Protein AF-A0A2B4SHT6-F1 (afdb_monomer_lite)

Structure (mmCIF, N/CA/C/O backbone):
data_AF-A0A2B4SHT6-F1
#
_entry.id   AF-A0A2B4SHT6-F1
#
loop_
_atom_site.group_PDB
_atom_site.id
_atom_site.type_symbol
_atom_site.label_atom_id
_atom_site.label_alt_id
_atom_site.label_comp_id
_atom_site.label_asym_id
_atom_site.label_entity_id
_atom_site.label_seq_id
_atom_site.pdbx_PDB_ins_code
_atom_site.Cartn_x
_atom_site.Cartn_y
_atom_site.Cartn_z
_atom_site.occupancy
_atom_site.B_iso_or_equiv
_atom_site.auth_seq_id
_atom_site.auth_comp_id
_atom_site.auth_asym_id
_atom_site.auth_atom_id
_atom_site.pdbx_PDB_model_num
ATOM 1 N N . MET A 1 1 ? 28.586 4.562 -13.489 1.00 39.69 1 MET A N 1
ATOM 2 C CA . MET A 1 1 ? 27.598 4.259 -14.547 1.00 39.69 1 MET A CA 1
ATOM 3 C C . MET A 1 1 ? 26.338 5.046 -14.223 1.00 39.69 1 MET A C 1
ATOM 5 O O . MET A 1 1 ? 25.901 4.939 -13.081 1.00 39.69 1 MET A O 1
ATOM 9 N N . PRO A 1 2 ? 25.808 5.884 -15.127 1.00 46.66 2 PRO A N 1
ATOM 10 C CA . PRO A 1 2 ? 24.538 6.560 -14.887 1.00 46.66 2 PRO A CA 1
ATOM 11 C C . PRO A 1 2 ? 23.420 5.512 -14.804 1.00 46.66 2 PRO A C 1
ATOM 13 O O . PRO A 1 2 ? 23.347 4.609 -15.636 1.00 46.66 2 PRO A O 1
ATOM 16 N N . VAL A 1 3 ? 22.594 5.594 -13.763 1.00 52.09 3 VAL A N 1
ATOM 17 C CA . VAL A 1 3 ? 21.404 4.751 -13.614 1.00 52.09 3 VAL A CA 1
ATOM 18 C C . VAL A 1 3 ? 20.358 5.317 -14.569 1.00 52.09 3 VAL A C 1
ATOM 20 O O . VAL A 1 3 ? 19.969 6.470 -14.420 1.00 52.09 3 VAL A O 1
ATOM 23 N N . MET A 1 4 ? 19.948 4.549 -15.579 1.00 51.19 4 MET A N 1
ATOM 24 C CA . MET A 1 4 ? 18.831 4.947 -16.435 1.00 51.19 4 MET A CA 1
ATOM 25 C C . MET A 1 4 ? 17.537 4.743 -15.649 1.00 51.19 4 MET A C 1
ATOM 27 O O . MET A 1 4 ? 17.068 3.616 -15.497 1.00 51.19 4 MET A O 1
ATOM 31 N N . THR A 1 5 ? 17.000 5.820 -15.088 1.00 60.53 5 THR A N 1
ATOM 32 C CA . THR A 1 5 ? 15.652 5.841 -14.522 1.00 60.53 5 THR A CA 1
ATOM 33 C C . THR A 1 5 ? 14.665 6.006 -15.672 1.00 60.53 5 THR A C 1
ATOM 35 O O . THR A 1 5 ? 14.702 7.002 -16.393 1.00 60.53 5 THR A O 1
ATOM 38 N N . GLY A 1 6 ? 13.802 5.012 -15.877 1.00 64.75 6 GLY A N 1
ATOM 39 C CA . GLY A 1 6 ? 12.661 5.146 -16.776 1.00 64.75 6 GLY A CA 1
ATOM 40 C C . GLY A 1 6 ? 11.674 6.189 -16.247 1.00 64.75 6 GLY A C 1
ATOM 41 O O . GLY A 1 6 ? 11.664 6.503 -15.053 1.00 64.75 6 GLY A O 1
ATOM 42 N N . GLY A 1 7 ? 10.838 6.722 -17.139 1.00 75.31 7 GLY A N 1
ATOM 43 C CA . GLY A 1 7 ? 9.764 7.640 -16.759 1.00 75.31 7 GLY A CA 1
ATOM 44 C C . GLY A 1 7 ? 8.776 7.000 -15.779 1.00 75.31 7 GLY A C 1
ATOM 45 O O . GLY A 1 7 ? 8.589 5.781 -15.768 1.00 75.31 7 GLY A O 1
ATOM 46 N N . ILE A 1 8 ? 8.145 7.832 -14.951 1.00 81.44 8 ILE A N 1
ATOM 47 C CA . ILE A 1 8 ? 7.081 7.406 -14.037 1.00 81.44 8 ILE A CA 1
ATOM 48 C C . ILE A 1 8 ? 5.773 7.317 -14.818 1.00 81.44 8 ILE A C 1
ATOM 50 O O . ILE A 1 8 ? 5.446 8.209 -15.599 1.00 81.44 8 ILE A O 1
ATOM 54 N N . SER A 1 9 ? 5.001 6.260 -14.596 1.00 84.25 9 SER A N 1
ATOM 55 C CA . SER A 1 9 ? 3.664 6.106 -15.178 1.00 84.25 9 SER A CA 1
ATOM 56 C C . SER A 1 9 ? 2.658 5.745 -14.097 1.00 84.25 9 SER A C 1
ATOM 58 O O . SER A 1 9 ? 2.968 4.938 -13.222 1.00 84.25 9 SER A O 1
ATOM 60 N N . ARG A 1 10 ? 1.462 6.341 -14.144 1.00 86.31 10 ARG A N 1
ATOM 61 C CA . ARG A 1 10 ? 0.339 5.909 -13.300 1.00 86.31 10 ARG A CA 1
ATOM 62 C C . ARG A 1 10 ? -0.153 4.545 -13.765 1.00 86.31 10 ARG A C 1
ATOM 64 O O . ARG A 1 10 ? -0.110 4.260 -14.960 1.00 86.31 10 ARG A O 1
ATOM 71 N N . ILE A 1 11 ? -0.578 3.726 -12.815 1.00 83.50 11 ILE A N 1
ATOM 72 C CA . ILE A 1 11 ? -1.136 2.400 -13.067 1.00 83.50 11 ILE A CA 1
ATOM 73 C C . ILE A 1 11 ? -2.411 2.230 -12.257 1.00 83.50 11 ILE A C 1
ATOM 75 O O . ILE A 1 11 ? -2.552 2.835 -11.191 1.00 83.50 11 ILE A O 1
ATOM 79 N N . ASP A 1 12 ? -3.305 1.403 -12.778 1.00 78.19 12 ASP A N 1
ATOM 80 C CA . ASP A 1 12 ? -4.469 0.940 -12.044 1.00 78.19 12 ASP A CA 1
ATOM 81 C C . ASP A 1 12 ? -4.064 -0.291 -11.211 1.00 78.19 12 ASP A C 1
ATOM 83 O O . ASP A 1 12 ? -3.656 -1.305 -11.783 1.00 78.19 12 ASP A O 1
ATOM 87 N N . PRO A 1 13 ? -4.064 -0.201 -9.870 1.00 70.88 13 PRO A N 1
ATOM 88 C CA . PRO A 1 13 ? -3.654 -1.300 -9.005 1.00 70.88 13 PRO A CA 1
ATOM 89 C C . PRO A 1 13 ? -4.696 -2.428 -8.920 1.00 70.88 13 PRO A C 1
ATOM 91 O O . PRO A 1 13 ? -4.379 -3.478 -8.354 1.00 70.88 13 PRO A O 1
ATOM 94 N N . GLU A 1 14 ? -5.913 -2.234 -9.447 1.00 68.56 14 GLU A N 1
ATOM 95 C CA . GLU A 1 14 ? -6.972 -3.251 -9.438 1.00 68.56 14 GLU A CA 1
ATOM 96 C C . GLU A 1 14 ? -6.714 -4.386 -10.446 1.00 68.56 14 GLU A C 1
ATOM 98 O O . GLU A 1 14 ? -7.208 -5.500 -10.250 1.00 68.56 14 GLU A O 1
ATOM 103 N N . ASP A 1 15 ? -5.881 -4.159 -11.472 1.00 68.50 15 ASP A N 1
ATOM 104 C CA . ASP A 1 15 ? -5.474 -5.203 -12.421 1.00 68.50 15 ASP A CA 1
ATOM 105 C C . ASP A 1 15 ? -4.396 -6.118 -11.811 1.00 68.50 15 ASP A C 1
ATOM 107 O O . ASP A 1 15 ? -3.184 -5.992 -12.024 1.00 68.50 15 ASP A O 1
ATOM 111 N N . SER A 1 16 ? -4.876 -7.048 -10.984 1.00 62.16 16 SER A N 1
ATOM 112 C CA . SER A 1 16 ? -4.076 -8.011 -10.225 1.00 62.16 16 SER A CA 1
ATOM 113 C C . SER A 1 16 ? -3.127 -8.847 -11.076 1.00 62.16 16 SER A C 1
ATOM 115 O O . SER A 1 16 ? -2.029 -9.194 -10.632 1.00 62.16 16 SER A O 1
ATOM 117 N N . ALA A 1 17 ? -3.534 -9.147 -12.310 1.00 70.06 17 ALA A N 1
ATOM 118 C CA . ALA A 1 17 ? -2.766 -9.960 -13.235 1.00 70.06 17 ALA A CA 1
ATOM 119 C C . ALA A 1 17 ? -1.550 -9.206 -13.787 1.00 70.06 17 ALA A C 1
ATOM 121 O O . ALA A 1 17 ? -0.528 -9.830 -14.083 1.00 70.06 17 ALA A O 1
ATOM 122 N N . GLU A 1 18 ? -1.632 -7.879 -13.906 1.00 81.44 18 GLU A N 1
ATOM 123 C CA . GLU A 1 18 ? -0.547 -7.068 -14.457 1.00 81.44 18 GLU A CA 1
ATOM 124 C C . GLU A 1 18 ? 0.557 -6.790 -13.417 1.00 81.44 18 GLU A C 1
ATOM 126 O O . GLU A 1 18 ? 1.734 -6.663 -13.773 1.00 81.44 18 GLU A O 1
ATOM 131 N N . TYR A 1 19 ? 0.216 -6.757 -12.120 1.00 86.06 19 TYR A N 1
ATOM 132 C CA . TYR A 1 19 ? 1.138 -6.323 -11.060 1.00 86.06 19 TYR A CA 1
ATOM 133 C C . TYR A 1 19 ? 1.169 -7.238 -9.814 1.00 86.06 19 TYR A C 1
ATOM 135 O O . TYR A 1 19 ? 0.958 -6.766 -8.694 1.00 86.06 19 TYR A O 1
ATOM 143 N N . PRO A 1 20 ? 1.532 -8.529 -9.932 1.00 87.88 20 PRO A N 1
ATOM 144 C CA . PRO A 1 20 ? 1.524 -9.463 -8.796 1.00 87.88 20 PRO A CA 1
ATOM 145 C C . PRO A 1 20 ? 2.470 -9.053 -7.652 1.00 87.88 20 PRO A C 1
ATOM 147 O O . PRO A 1 20 ? 2.147 -9.205 -6.474 1.00 87.88 20 PRO A O 1
ATOM 150 N N . ASP A 1 21 ? 3.631 -8.471 -7.970 1.00 89.94 21 ASP A N 1
ATOM 151 C CA . ASP A 1 21 ? 4.575 -7.997 -6.948 1.00 89.94 21 ASP A CA 1
ATOM 152 C C . ASP A 1 21 ? 4.069 -6.765 -6.192 1.00 89.94 21 ASP A C 1
ATOM 154 O O . ASP A 1 21 ? 4.397 -6.585 -5.017 1.00 89.94 21 ASP A O 1
ATOM 158 N N . LEU A 1 22 ? 3.289 -5.909 -6.859 1.00 90.19 22 LEU A N 1
ATOM 159 C CA . LEU A 1 22 ? 2.641 -4.768 -6.220 1.00 90.19 22 LEU A CA 1
ATOM 160 C C . LEU A 1 22 ? 1.661 -5.270 -5.159 1.00 90.19 22 LEU A C 1
ATOM 162 O O . LEU A 1 22 ? 1.745 -4.841 -4.010 1.00 90.19 22 LEU A O 1
ATOM 166 N N . GLN A 1 23 ? 0.800 -6.222 -5.530 1.00 89.19 23 GLN A N 1
ATOM 167 C CA . GLN A 1 23 ? -0.189 -6.810 -4.628 1.00 89.19 23 GLN A CA 1
ATOM 168 C C . GLN A 1 23 ? 0.466 -7.492 -3.436 1.00 89.19 23 GLN A C 1
ATOM 170 O O . GLN A 1 23 ? 0.183 -7.140 -2.293 1.00 89.19 23 GLN A O 1
ATOM 175 N N . LYS A 1 24 ? 1.447 -8.361 -3.695 1.00 90.25 24 LYS A N 1
ATOM 176 C CA . LYS A 1 24 ? 2.225 -9.019 -2.643 1.00 90.25 24 LYS A CA 1
ATOM 177 C C . LYS A 1 24 ? 2.905 -8.008 -1.715 1.00 90.25 24 LYS A C 1
ATOM 179 O O . LYS A 1 24 ? 3.014 -8.230 -0.512 1.00 90.25 24 LYS A O 1
ATOM 184 N N . GLY A 1 25 ? 3.377 -6.882 -2.252 1.00 92.31 25 GLY A N 1
ATOM 185 C CA . GLY A 1 25 ? 3.953 -5.800 -1.457 1.00 92.31 25 GLY A CA 1
ATOM 186 C C . GLY A 1 25 ? 2.939 -5.109 -0.540 1.00 92.31 25 GLY A C 1
ATOM 187 O O . GLY A 1 25 ? 3.255 -4.837 0.620 1.00 92.31 25 GLY A O 1
ATOM 188 N N . VAL A 1 26 ? 1.730 -4.851 -1.041 1.00 91.56 26 VAL A N 1
ATOM 189 C CA . VAL A 1 26 ? 0.622 -4.288 -0.256 1.00 91.56 26 VAL A CA 1
ATOM 190 C C . VAL A 1 26 ? 0.176 -5.271 0.831 1.00 91.56 26 VAL A C 1
ATOM 192 O O . VAL A 1 26 ? 0.054 -4.867 1.983 1.00 91.56 26 VAL A O 1
ATOM 195 N N . GLU A 1 27 ? 0.033 -6.559 0.518 1.00 90.88 27 GLU A N 1
ATOM 196 C CA . GLU A 1 27 ? -0.303 -7.611 1.492 1.00 90.88 27 GLU A CA 1
ATOM 197 C C . GLU A 1 27 ? 0.729 -7.685 2.624 1.00 90.88 27 GLU A C 1
ATOM 199 O O . GLU A 1 27 ? 0.377 -7.569 3.797 1.00 90.88 27 GLU A O 1
ATOM 204 N N . ILE A 1 28 ? 2.025 -7.743 2.288 1.00 92.50 28 ILE A N 1
ATOM 205 C CA . ILE A 1 28 ? 3.117 -7.734 3.277 1.00 92.50 28 ILE A CA 1
ATOM 206 C C . ILE A 1 28 ? 3.047 -6.491 4.177 1.00 92.50 28 ILE A C 1
ATOM 208 O O . ILE A 1 28 ? 3.414 -6.555 5.355 1.00 92.50 28 ILE A O 1
ATOM 212 N N . PHE A 1 29 ? 2.648 -5.339 3.633 1.00 93.69 29 PHE A N 1
ATOM 213 C CA . PHE A 1 29 ? 2.464 -4.131 4.431 1.00 93.69 29 PHE A CA 1
ATOM 214 C C . PHE A 1 29 ? 1.267 -4.255 5.377 1.00 93.69 29 PHE A C 1
ATOM 216 O O . PHE A 1 29 ? 1.412 -3.987 6.570 1.00 93.69 29 PHE A O 1
ATOM 223 N N . MET A 1 30 ? 0.113 -4.677 4.861 1.00 91.50 30 MET A N 1
ATOM 224 C CA . MET A 1 30 ? -1.122 -4.819 5.632 1.00 91.50 30 MET A CA 1
ATOM 225 C C . MET A 1 30 ? -0.968 -5.832 6.764 1.00 91.50 30 MET A C 1
ATOM 227 O O . MET A 1 30 ? -1.371 -5.547 7.889 1.00 91.50 30 MET A O 1
ATOM 231 N N . ASP A 1 31 ? -0.296 -6.957 6.523 1.00 91.44 31 ASP A N 1
ATOM 232 C CA . ASP A 1 31 ? 0.002 -7.948 7.559 1.00 91.44 31 ASP A CA 1
ATOM 233 C C . ASP A 1 31 ? 0.852 -7.346 8.686 1.00 91.44 31 ASP A C 1
ATOM 235 O O . ASP A 1 31 ? 0.576 -7.548 9.870 1.00 91.44 31 ASP A O 1
ATOM 239 N N . LYS A 1 32 ? 1.865 -6.539 8.340 1.00 92.06 32 LYS A N 1
ATOM 240 C CA . LYS A 1 32 ? 2.700 -5.834 9.329 1.00 92.06 32 LYS A CA 1
ATOM 241 C C . LYS A 1 32 ? 1.933 -4.761 10.089 1.00 92.06 32 LYS A C 1
ATOM 243 O O . LYS A 1 32 ? 2.232 -4.533 11.262 1.00 92.06 32 LYS A O 1
ATOM 248 N N . LEU A 1 33 ? 1.006 -4.073 9.428 1.00 90.38 33 LEU A N 1
ATOM 249 C CA . LEU A 1 33 ? 0.151 -3.070 10.051 1.00 90.38 33 LEU A CA 1
ATOM 250 C C . LEU A 1 33 ? -0.808 -3.737 11.048 1.00 90.38 33 LEU A C 1
ATOM 252 O O . LEU A 1 33 ? -0.877 -3.326 12.204 1.00 90.38 33 LEU A O 1
ATOM 256 N N . ASN A 1 34 ? -1.462 -4.822 10.633 1.00 89.81 34 ASN A N 1
ATOM 257 C CA . ASN A 1 34 ? -2.417 -5.573 11.445 1.00 89.81 34 ASN A CA 1
ATOM 258 C C . ASN A 1 34 ? -1.764 -6.340 12.596 1.00 89.81 34 ASN A C 1
ATOM 260 O O . ASN A 1 34 ? -2.358 -6.450 13.664 1.00 89.81 34 ASN A O 1
ATOM 264 N N . ALA A 1 35 ? -0.511 -6.777 12.449 1.00 90.00 35 ALA A N 1
ATOM 265 C CA . ALA A 1 35 ? 0.265 -7.343 13.553 1.00 90.00 35 ALA A CA 1
ATOM 266 C C . ALA A 1 35 ? 0.513 -6.347 14.705 1.00 90.00 35 ALA A C 1
ATOM 268 O O . ALA A 1 35 ? 0.851 -6.765 15.810 1.00 90.00 35 ALA A O 1
ATOM 269 N N . LYS A 1 36 ? 0.365 -5.038 14.455 1.00 88.62 36 LYS A N 1
ATOM 270 C CA . LYS A 1 36 ? 0.502 -3.963 15.452 1.00 88.62 36 LYS A CA 1
ATOM 271 C C . LYS A 1 36 ? -0.843 -3.375 15.893 1.00 88.62 36 LYS A C 1
ATOM 273 O O . LYS A 1 36 ? -0.845 -2.432 16.682 1.00 88.62 36 LYS A O 1
ATOM 278 N N . ALA A 1 37 ? -1.961 -3.862 15.355 1.00 84.19 37 ALA A N 1
ATOM 279 C CA . ALA A 1 37 ? -3.285 -3.360 15.697 1.00 84.19 37 ALA A CA 1
ATOM 280 C C . ALA A 1 37 ? -3.683 -3.754 17.131 1.00 84.19 37 ALA A C 1
ATOM 282 O O . ALA A 1 37 ? -3.140 -4.696 17.715 1.00 84.19 37 ALA A O 1
ATOM 283 N N . ASN A 1 38 ? -4.632 -3.012 17.704 1.00 80.69 38 ASN A N 1
ATOM 284 C CA . ASN A 1 38 ? -5.149 -3.292 19.039 1.00 80.69 38 ASN A CA 1
ATOM 285 C C . ASN A 1 38 ? -5.936 -4.611 19.055 1.00 80.69 38 ASN A C 1
ATOM 287 O O . ASN A 1 38 ? -6.471 -5.058 18.039 1.00 80.69 38 ASN A O 1
ATOM 291 N N . ALA A 1 39 ? -6.048 -5.227 20.233 1.00 77.06 39 ALA A N 1
ATOM 292 C CA . ALA A 1 39 ? -6.884 -6.408 20.402 1.00 77.06 39 ALA A CA 1
ATOM 293 C C . ALA A 1 39 ? -8.344 -6.070 20.043 1.00 77.06 39 ALA A C 1
ATOM 295 O O . ALA A 1 39 ? -8.970 -5.258 20.716 1.00 77.06 39 ALA A O 1
ATOM 296 N N . GLY A 1 40 ? -8.859 -6.688 18.977 1.00 79.62 40 GLY A N 1
ATOM 297 C CA . GLY A 1 40 ? -10.243 -6.527 18.519 1.00 79.62 40 GLY A CA 1
ATOM 298 C C . GLY A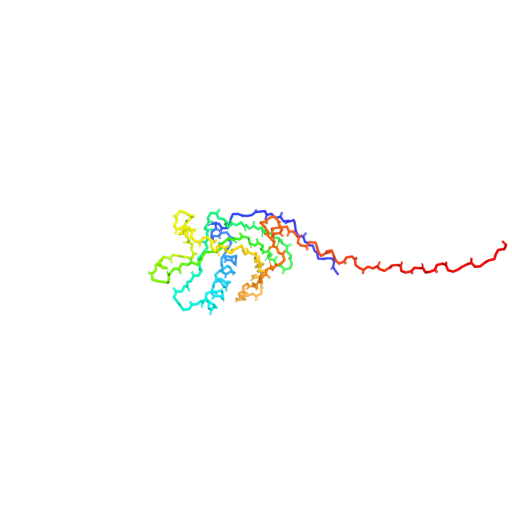 1 40 ? -10.415 -5.728 17.227 1.00 79.62 40 GLY A C 1
ATOM 299 O O . GLY A 1 40 ? -11.464 -5.855 16.607 1.00 79.62 40 GLY A O 1
ATOM 300 N N . THR A 1 41 ? -9.393 -5.003 16.757 1.00 84.56 41 THR A N 1
ATOM 301 C CA . THR A 1 41 ? -9.465 -4.244 15.497 1.00 84.56 41 THR A CA 1
ATOM 302 C C . THR A 1 41 ? -8.461 -4.739 14.462 1.00 84.56 41 THR A C 1
ATOM 304 O O . THR A 1 41 ? -7.386 -5.244 14.790 1.00 84.56 41 THR A O 1
ATOM 307 N N . VAL A 1 42 ? -8.816 -4.604 13.187 1.00 87.88 42 VAL A N 1
ATOM 308 C CA . VAL A 1 42 ? -7.919 -4.818 12.045 1.00 87.88 42 VAL A CA 1
ATOM 309 C C . VAL A 1 42 ? -8.081 -3.673 11.058 1.00 87.88 42 VAL A C 1
ATOM 311 O O . VAL A 1 42 ? -9.153 -3.099 10.935 1.00 87.88 42 VAL A O 1
ATOM 314 N N . TYR A 1 43 ? -7.023 -3.331 10.342 1.00 88.75 4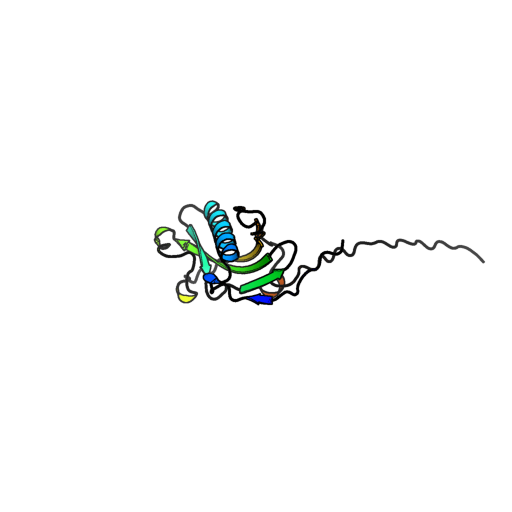3 TYR A N 1
ATOM 315 C CA . TYR A 1 43 ? -7.066 -2.361 9.260 1.00 88.75 43 TYR A CA 1
ATOM 316 C C . TYR A 1 43 ? -7.416 -3.048 7.940 1.00 88.75 43 TYR A C 1
ATOM 318 O O . TYR A 1 43 ? -6.829 -4.080 7.591 1.00 88.75 43 TYR A O 1
ATOM 326 N N . LYS A 1 44 ? -8.331 -2.435 7.185 1.00 88.44 44 LYS A N 1
ATOM 327 C CA . LYS A 1 44 ? -8.661 -2.794 5.799 1.00 88.44 44 LYS A CA 1
ATOM 328 C C . LYS A 1 44 ? -8.422 -1.614 4.857 1.00 88.44 44 LYS A C 1
ATOM 330 O O . LYS A 1 44 ? -8.475 -0.460 5.272 1.00 88.44 44 LYS A O 1
ATOM 335 N N . LEU A 1 45 ? -8.123 -1.915 3.595 1.00 88.94 45 LEU A N 1
ATOM 336 C CA . LEU A 1 45 ? -7.930 -0.933 2.526 1.00 88.94 45 LEU A CA 1
ATOM 337 C C . LEU A 1 45 ? -9.276 -0.366 2.071 1.00 88.94 45 LEU A C 1
ATOM 339 O O . LEU A 1 45 ? -10.244 -1.111 1.938 1.00 88.94 45 LEU A O 1
ATOM 343 N N . VAL A 1 46 ? -9.317 0.919 1.730 1.00 87.75 46 VAL A N 1
ATOM 344 C CA . VAL A 1 46 ? -10.449 1.512 1.003 1.00 87.75 46 VAL A CA 1
ATOM 345 C C . VAL A 1 46 ? -10.177 1.381 -0.493 1.00 87.75 46 VAL A C 1
ATOM 347 O O . VAL A 1 46 ? -9.350 2.113 -1.038 1.00 87.75 46 VAL A O 1
ATOM 350 N N . CYS A 1 47 ? -10.843 0.427 -1.147 1.00 81.94 47 CYS A N 1
ATOM 351 C CA . CYS A 1 47 ? -10.472 -0.028 -2.494 1.00 81.94 47 CYS A CA 1
ATOM 352 C C . CYS A 1 47 ? -10.526 1.095 -3.551 1.00 81.94 47 CYS A C 1
ATOM 354 O O . CYS A 1 47 ? -9.599 1.263 -4.335 1.00 81.94 47 CYS A O 1
ATOM 356 N N . GLU A 1 48 ? -11.539 1.958 -3.479 1.00 82.25 48 GLU A N 1
ATOM 357 C CA . GLU A 1 48 ? -11.745 3.092 -4.400 1.00 82.25 48 GLU A CA 1
ATOM 358 C C . GLU A 1 48 ? -10.668 4.189 -4.294 1.00 82.25 48 GLU A C 1
ATOM 360 O O . GLU A 1 48 ? -10.652 5.140 -5.074 1.00 82.25 48 GLU A O 1
ATOM 365 N N . ARG A 1 49 ? -9.789 4.107 -3.288 1.00 83.00 49 ARG A N 1
ATOM 366 C CA . ARG A 1 49 ? -8.777 5.129 -2.983 1.00 83.00 49 ARG A CA 1
ATOM 367 C C . ARG A 1 49 ? -7.351 4.634 -3.174 1.00 83.00 49 ARG A C 1
ATOM 369 O O . ARG A 1 49 ? -6.417 5.330 -2.774 1.00 83.00 49 ARG A O 1
ATOM 376 N N . ILE A 1 50 ? -7.167 3.456 -3.764 1.00 88.50 50 ILE A N 1
ATOM 377 C CA . ILE A 1 50 ? -5.839 2.938 -4.075 1.00 88.50 50 ILE A CA 1
ATOM 378 C C . ILE A 1 50 ? -5.384 3.557 -5.395 1.00 88.50 50 ILE A C 1
ATOM 380 O O . ILE A 1 50 ? -6.043 3.448 -6.421 1.00 88.50 50 ILE A O 1
ATOM 384 N N . GLN A 1 51 ? -4.233 4.215 -5.374 1.00 90.75 51 GLN A N 1
ATOM 385 C CA . GLN A 1 51 ? -3.580 4.723 -6.572 1.00 90.75 51 GLN A CA 1
ATOM 386 C C . GLN A 1 51 ? -2.124 4.302 -6.568 1.00 90.75 51 GLN A C 1
ATOM 388 O O . GLN A 1 51 ? -1.481 4.246 -5.517 1.00 90.75 51 GLN A O 1
ATOM 393 N N . ALA A 1 52 ? -1.581 4.036 -7.751 1.00 92.12 52 ALA A N 1
ATOM 394 C CA . ALA A 1 52 ? -0.199 3.625 -7.870 1.00 92.12 52 ALA A CA 1
ATOM 395 C C . ALA A 1 52 ? 0.510 4.272 -9.060 1.00 92.12 52 ALA A C 1
ATOM 397 O O . ALA A 1 52 ? -0.084 4.672 -10.063 1.00 92.12 52 ALA A O 1
ATOM 398 N N . SER A 1 53 ? 1.827 4.373 -8.936 1.00 91.75 53 SER A N 1
ATOM 399 C CA . SER A 1 53 ? 2.722 4.694 -10.036 1.00 91.75 53 SER A CA 1
ATOM 400 C C . SER A 1 53 ? 3.856 3.683 -10.092 1.00 91.75 53 SER A C 1
ATOM 402 O O . SER A 1 53 ? 4.259 3.118 -9.073 1.00 91.75 53 SER A O 1
ATOM 404 N N . LYS A 1 54 ? 4.365 3.436 -11.298 1.00 91.19 54 LYS A N 1
ATOM 405 C CA . LYS A 1 54 ? 5.517 2.572 -11.547 1.00 91.19 54 LYS A CA 1
ATOM 406 C C . LYS A 1 54 ? 6.666 3.364 -12.141 1.00 91.19 54 LYS A C 1
ATOM 408 O O . LYS A 1 54 ? 6.460 4.283 -12.932 1.00 91.19 54 LYS A O 1
ATOM 413 N N . GLN A 1 55 ? 7.874 2.947 -11.793 1.00 89.94 55 GLN A N 1
ATOM 414 C CA . GLN A 1 55 ? 9.109 3.452 -12.359 1.00 89.94 55 GLN A CA 1
ATOM 415 C C . GLN A 1 55 ? 10.088 2.302 -12.591 1.00 89.94 55 GLN A C 1
ATOM 417 O O . GLN A 1 55 ? 10.358 1.505 -11.690 1.00 89.94 55 GLN A O 1
ATOM 422 N N . VAL A 1 56 ? 10.651 2.229 -13.795 1.00 88.81 56 VAL A N 1
ATOM 423 C CA . VAL A 1 56 ? 11.702 1.257 -14.114 1.00 88.81 56 VAL A CA 1
ATOM 424 C C . VAL A 1 56 ? 13.048 1.803 -13.634 1.00 88.81 56 VAL A C 1
ATOM 426 O O . VAL A 1 56 ? 13.449 2.907 -13.995 1.00 88.81 56 VAL A O 1
ATOM 429 N N . VAL A 1 57 ? 13.737 1.032 -12.797 1.00 87.12 57 VAL A N 1
ATOM 430 C CA . VAL A 1 57 ? 15.037 1.350 -12.179 1.00 87.12 57 VAL A CA 1
ATOM 431 C C . VAL A 1 57 ? 15.950 0.116 -12.273 1.00 87.12 57 VAL A C 1
ATOM 433 O O . VAL A 1 57 ? 15.825 -0.690 -13.189 1.00 87.12 57 VAL A O 1
ATOM 436 N N . GLN A 1 58 ? 16.822 -0.130 -11.286 1.00 86.88 58 GLN A N 1
ATOM 437 C CA . GLN A 1 58 ? 17.382 -1.469 -11.024 1.00 86.88 58 GLN A CA 1
ATOM 438 C C . GLN A 1 58 ? 16.326 -2.405 -10.396 1.00 86.88 58 GLN A C 1
ATOM 440 O O . GLN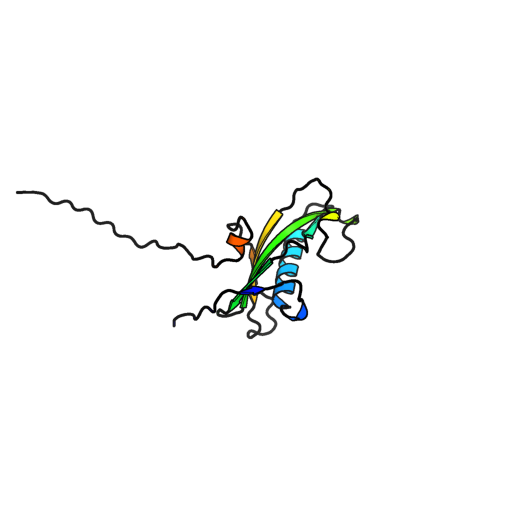 A 1 58 ? 16.551 -3.035 -9.364 1.00 86.88 58 GLN A O 1
ATOM 445 N N . GLY A 1 59 ? 15.128 -2.400 -10.963 1.00 89.25 59 GLY A N 1
ATOM 446 C CA . GLY A 1 59 ? 13.916 -3.056 -10.490 1.00 89.25 59 GLY A CA 1
ATOM 447 C C . GLY A 1 59 ? 12.707 -2.457 -11.184 1.00 89.25 59 GLY A C 1
ATOM 448 O O . GLY A 1 59 ? 12.839 -1.591 -12.051 1.00 89.25 59 GLY A O 1
ATOM 449 N N . VAL A 1 60 ? 11.533 -2.833 -10.705 1.00 90.50 60 VAL A N 1
ATOM 450 C CA . VAL A 1 60 ? 10.348 -1.989 -10.830 1.00 90.50 60 VAL A CA 1
ATOM 451 C C . VAL A 1 60 ? 10.072 -1.415 -9.450 1.00 90.50 60 VAL A C 1
ATOM 453 O O . VAL A 1 60 ? 9.921 -2.154 -8.477 1.00 90.50 60 VAL A O 1
ATOM 456 N N . LEU A 1 61 ? 10.099 -0.090 -9.345 1.00 92.31 61 LEU A N 1
ATOM 457 C CA . LEU A 1 61 ? 9.708 0.624 -8.141 1.00 92.31 61 LEU A CA 1
ATOM 458 C C . LEU A 1 61 ? 8.257 1.058 -8.301 1.00 92.31 61 LEU A C 1
ATOM 460 O O . LEU A 1 61 ? 7.950 1.889 -9.154 1.00 92.31 61 LEU A O 1
ATOM 464 N N . TYR A 1 62 ? 7.388 0.516 -7.462 1.00 93.25 62 TYR A N 1
ATOM 465 C CA . TYR A 1 62 ? 6.020 0.976 -7.334 1.00 93.25 62 TYR A CA 1
ATOM 466 C C . TYR A 1 62 ? 5.903 1.941 -6.160 1.00 93.25 62 TYR A C 1
ATOM 468 O O . TYR A 1 62 ? 6.494 1.717 -5.099 1.00 93.25 62 TYR A O 1
ATOM 476 N N . ARG A 1 63 ? 5.125 3.002 -6.344 1.00 94.19 63 ARG A N 1
ATOM 477 C CA . ARG A 1 63 ? 4.671 3.906 -5.285 1.00 94.19 63 ARG A CA 1
ATOM 478 C C . ARG A 1 63 ? 3.173 3.729 -5.172 1.00 94.19 63 ARG A C 1
ATOM 480 O O . ARG A 1 63 ? 2.494 3.781 -6.191 1.00 94.19 63 ARG A O 1
ATOM 487 N N . VAL A 1 64 ? 2.681 3.488 -3.967 1.00 93.81 64 VAL A N 1
ATOM 488 C CA . VAL A 1 64 ? 1.277 3.147 -3.731 1.00 93.81 64 VAL A CA 1
ATOM 489 C C . VAL A 1 64 ? 0.744 4.078 -2.665 1.00 93.81 64 VAL A C 1
ATOM 491 O O . VAL A 1 64 ? 1.295 4.132 -1.567 1.00 93.81 64 VAL A O 1
ATOM 494 N N . ALA A 1 65 ? -0.303 4.811 -3.012 1.00 93.69 65 ALA A N 1
ATOM 495 C CA . ALA A 1 65 ? -1.045 5.684 -2.128 1.00 93.69 65 ALA A CA 1
ATOM 496 C C . ALA A 1 65 ? -2.404 5.038 -1.860 1.00 93.69 65 ALA A C 1
ATOM 498 O O . ALA A 1 65 ? -3.109 4.696 -2.806 1.00 93.69 65 ALA A O 1
ATOM 499 N N . PHE A 1 66 ? -2.771 4.859 -0.598 1.00 91.88 66 PHE A N 1
ATOM 500 C CA . PHE A 1 66 ? -4.078 4.321 -0.230 1.00 91.88 66 PHE A CA 1
ATOM 501 C C . PHE A 1 66 ? -4.526 4.822 1.140 1.00 91.88 66 PHE A C 1
ATOM 503 O O . PHE A 1 66 ? -3.745 5.371 1.918 1.00 91.88 66 PHE A O 1
ATOM 510 N N . SER A 1 67 ? -5.807 4.626 1.434 1.00 90.38 67 SER A N 1
ATOM 511 C CA . SER A 1 67 ? -6.377 4.843 2.762 1.00 90.38 67 SER A CA 1
ATOM 512 C C . SER A 1 67 ? -6.670 3.501 3.419 1.00 90.38 67 SER A C 1
ATOM 514 O O . SER A 1 67 ? -7.121 2.568 2.750 1.00 90.38 67 SER A O 1
ATOM 516 N N . VAL A 1 68 ? -6.421 3.416 4.723 1.00 89.94 68 VAL A N 1
ATOM 517 C CA . VAL A 1 68 ? -6.829 2.282 5.555 1.00 89.94 68 VAL A CA 1
ATOM 518 C C . VAL A 1 68 ? -7.788 2.738 6.638 1.00 89.94 68 VAL A C 1
ATOM 520 O O . VAL A 1 68 ? -7.616 3.824 7.187 1.00 89.94 68 VAL A O 1
ATOM 523 N N . GLU A 1 69 ? -8.743 1.883 6.975 1.00 88.81 69 GLU A N 1
ATOM 524 C CA . GLU A 1 69 ? -9.726 2.118 8.033 1.00 88.81 69 GLU A CA 1
ATOM 525 C C . GLU A 1 69 ? -9.671 0.980 9.057 1.00 88.81 69 GLU A C 1
ATOM 527 O O . GLU A 1 69 ? -9.517 -0.184 8.661 1.00 88.81 69 GLU A O 1
ATOM 532 N N . PRO A 1 70 ? -9.769 1.284 10.363 1.00 87.31 70 PRO A N 1
ATOM 533 C CA . PRO A 1 70 ? -9.950 0.261 11.377 1.00 87.31 70 PRO A CA 1
ATOM 534 C C . PRO A 1 70 ? -11.371 -0.309 11.291 1.00 87.31 70 PRO A C 1
ATOM 536 O O . PRO A 1 70 ? -12.348 0.431 11.235 1.00 87.31 70 PRO A O 1
ATOM 539 N N . VAL A 1 71 ? -11.482 -1.631 11.325 1.00 83.62 71 VAL A N 1
ATOM 540 C CA . VAL A 1 71 ? 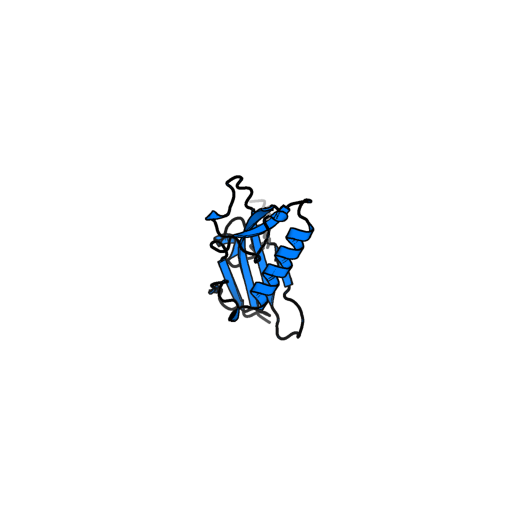-12.747 -2.360 11.421 1.00 83.62 71 VAL A CA 1
ATOM 541 C C . VAL A 1 71 ? -12.680 -3.354 12.572 1.00 83.62 71 VAL A C 1
ATOM 543 O O . VAL A 1 71 ? -11.602 -3.855 12.919 1.00 83.62 71 VAL A O 1
ATOM 546 N N . ASP A 1 72 ? -13.834 -3.664 13.154 1.00 83.75 72 ASP A N 1
ATOM 547 C CA . ASP A 1 72 ? -13.932 -4.723 14.151 1.00 83.75 72 ASP A CA 1
ATOM 548 C C . ASP A 1 72 ? -13.555 -6.065 13.529 1.00 83.75 72 ASP A C 1
ATOM 550 O O . ASP A 1 72 ? -14.018 -6.437 12.449 1.00 83.75 72 ASP A O 1
ATOM 554 N N . LYS A 1 73 ? -12.710 -6.825 14.226 1.00 79.19 73 LYS A N 1
ATOM 555 C CA . LYS A 1 73 ? -12.195 -8.107 13.734 1.00 79.19 73 LYS A CA 1
ATOM 556 C C . LYS A 1 73 ? -13.305 -9.137 13.507 1.00 79.19 73 LYS A C 1
ATOM 558 O O . LYS A 1 73 ? -13.168 -9.985 12.633 1.00 79.19 73 LYS A O 1
ATOM 563 N N . GLU A 1 74 ? -14.397 -9.049 14.262 1.00 72.88 74 GLU A N 1
ATOM 564 C CA . GLU A 1 74 ? -15.590 -9.894 14.092 1.00 72.88 74 GLU A CA 1
ATOM 565 C C . GLU A 1 74 ? -16.370 -9.553 12.815 1.00 72.88 74 GLU A C 1
ATOM 567 O O . GLU A 1 74 ? -17.016 -10.421 12.241 1.00 72.88 74 GLU A O 1
ATOM 572 N N . MET A 1 75 ? -16.248 -8.313 12.334 1.00 67.31 75 MET A N 1
ATOM 573 C CA . MET A 1 75 ? -16.849 -7.825 11.089 1.00 67.31 75 MET A CA 1
ATOM 574 C C . MET A 1 75 ? -15.861 -7.886 9.915 1.00 67.31 75 MET A C 1
ATOM 576 O O . MET A 1 75 ? -16.184 -7.519 8.787 1.00 67.31 75 MET A O 1
ATOM 580 N N . ALA A 1 76 ? -14.637 -8.366 10.157 1.00 65.94 76 ALA A N 1
ATOM 581 C CA . ALA A 1 76 ? -13.568 -8.408 9.173 1.00 65.94 76 ALA A CA 1
ATOM 582 C C . ALA A 1 76 ? -13.651 -9.611 8.219 1.00 65.94 76 ALA A C 1
ATOM 584 O O . ALA A 1 76 ? -12.638 -9.969 7.618 1.00 65.94 76 ALA A O 1
ATOM 585 N N . GLU A 1 77 ? -14.827 -10.206 8.012 1.00 61.72 77 GLU A N 1
ATOM 586 C CA . GLU A 1 77 ? -15.007 -11.233 6.984 1.00 61.72 77 GLU A CA 1
ATOM 587 C C . GLU A 1 77 ? -14.738 -10.658 5.575 1.00 61.72 77 GLU A C 1
ATOM 589 O O . GLU A 1 77 ? -14.977 -9.478 5.300 1.00 61.72 77 GLU A O 1
ATOM 594 N N . GLY A 1 78 ? -14.165 -11.470 4.681 1.00 64.50 78 GLY A N 1
ATOM 595 C CA . GLY A 1 78 ? -13.848 -11.079 3.299 1.00 64.50 78 GLY A CA 1
ATOM 596 C C . GLY A 1 78 ? -12.407 -10.602 3.060 1.00 64.50 78 GLY A C 1
ATOM 597 O O . GLY A 1 78 ? -11.532 -10.742 3.910 1.00 64.50 78 GLY A O 1
ATOM 598 N N . GLY A 1 79 ? -12.150 -10.085 1.854 1.00 68.00 79 GLY A N 1
ATOM 599 C CA . GLY A 1 79 ? -10.814 -9.681 1.399 1.00 68.00 79 GLY A CA 1
ATOM 600 C C . GLY A 1 79 ? -10.217 -8.473 2.138 1.00 68.00 79 GLY A C 1
ATOM 601 O O . GLY A 1 79 ? -10.823 -7.888 3.037 1.00 68.00 79 GLY A O 1
ATOM 602 N N . TYR A 1 80 ? -9.015 -8.071 1.713 1.00 70.56 80 TYR A N 1
ATOM 603 C CA . TYR A 1 80 ? -8.255 -6.950 2.290 1.00 70.56 80 TYR A CA 1
ATOM 604 C C . TYR A 1 80 ? -8.872 -5.562 2.044 1.00 70.56 80 TYR A C 1
ATOM 606 O O . TYR A 1 80 ? -8.392 -4.579 2.609 1.00 70.56 80 TYR A O 1
ATOM 614 N N . CYS A 1 81 ? -9.919 -5.477 1.223 1.00 76.56 81 CYS A N 1
ATOM 615 C CA . CYS A 1 81 ? -10.591 -4.242 0.840 1.00 76.56 81 CYS A CA 1
ATOM 616 C C . CYS A 1 81 ? -12.012 -4.139 1.395 1.00 76.56 81 CYS A C 1
ATOM 618 O O . CYS A 1 81 ? -12.735 -5.133 1.454 1.00 76.56 81 CYS A O 1
ATOM 620 N N . ILE A 1 82 ? -12.423 -2.906 1.678 1.00 81.69 82 ILE A N 1
ATOM 621 C CA . ILE A 1 82 ? -13.803 -2.487 1.938 1.00 81.69 82 ILE A CA 1
ATOM 622 C C . ILE A 1 82 ? -14.196 -1.354 0.985 1.00 81.69 82 ILE A C 1
ATOM 624 O O . ILE A 1 82 ? -13.326 -0.652 0.448 1.00 81.69 82 ILE A O 1
ATOM 628 N N . LYS A 1 83 ? -15.502 -1.180 0.761 1.00 79.44 83 LYS A N 1
ATOM 629 C CA . LYS A 1 83 ? -16.025 -0.022 0.028 1.00 79.44 83 LYS A CA 1
ATOM 630 C C . LYS A 1 83 ? -16.139 1.174 0.961 1.00 79.44 83 LYS A C 1
ATOM 632 O O . LYS A 1 83 ? -16.260 1.009 2.173 1.00 79.44 83 LYS A O 1
ATOM 637 N N . SER A 1 84 ? -16.136 2.380 0.393 1.00 72.56 84 SER A N 1
ATOM 638 C CA . SER A 1 84 ? -16.291 3.605 1.184 1.00 72.56 84 SER A CA 1
ATOM 639 C C . SER A 1 84 ? -17.616 3.637 1.961 1.00 72.56 84 SER A C 1
ATOM 641 O O . SER A 1 84 ? -17.660 4.183 3.059 1.00 72.56 84 SER A O 1
ATOM 643 N N . ASP A 1 85 ? -18.667 3.018 1.418 1.00 69.75 85 ASP A N 1
ATOM 644 C CA . ASP A 1 85 ? -20.002 2.953 2.028 1.00 69.75 85 ASP A CA 1
ATOM 645 C C . ASP A 1 85 ? -20.061 2.054 3.275 1.00 69.75 85 ASP A C 1
ATOM 647 O O . ASP A 1 85 ? -20.949 2.216 4.110 1.00 69.75 85 ASP A O 1
ATOM 651 N N . ASP A 1 86 ? -19.100 1.134 3.419 1.00 68.62 86 ASP A N 1
ATOM 652 C CA . ASP A 1 86 ? -19.003 0.211 4.556 1.00 68.62 86 ASP A CA 1
ATOM 653 C C . ASP A 1 86 ? -18.232 0.830 5.742 1.00 68.62 86 ASP A C 1
ATOM 655 O O . ASP A 1 86 ? -18.084 0.203 6.793 1.00 68.62 86 ASP A O 1
ATOM 659 N N . ILE A 1 87 ? -17.718 2.058 5.588 1.00 67.88 87 ILE A N 1
ATOM 660 C CA . ILE A 1 87 ? -16.963 2.766 6.625 1.00 67.88 87 ILE A CA 1
ATOM 661 C C . ILE A 1 87 ? -17.950 3.389 7.618 1.00 67.88 87 ILE A C 1
ATOM 663 O O . ILE A 1 87 ? -18.656 4.351 7.310 1.00 67.88 87 ILE A O 1
ATOM 667 N N . THR A 1 88 ? -17.976 2.883 8.851 1.00 58.03 88 THR A N 1
ATOM 668 C CA . THR A 1 88 ? -18.684 3.541 9.955 1.00 58.03 88 THR A CA 1
ATOM 669 C C . THR A 1 88 ? -18.050 4.904 10.238 1.00 58.03 88 THR A C 1
ATOM 671 O O . THR A 1 88 ? -16.839 5.003 10.406 1.00 58.03 88 THR A O 1
ATOM 674 N N . ALA A 1 89 ? -18.875 5.953 10.298 1.00 48.12 89 ALA A N 1
ATOM 675 C CA . ALA A 1 89 ? -18.511 7.378 10.270 1.00 48.12 89 ALA A CA 1
ATOM 676 C C . ALA A 1 89 ? -17.551 7.902 11.369 1.00 48.12 89 ALA A C 1
ATOM 678 O O . ALA A 1 89 ? -17.264 9.101 11.405 1.00 48.12 89 ALA A O 1
ATOM 679 N N . GLU A 1 90 ? -17.013 7.048 12.240 1.00 52.97 90 GLU A N 1
ATOM 680 C CA . GLU A 1 90 ? -15.901 7.383 13.135 1.00 52.97 90 GLU A CA 1
ATOM 681 C C . GLU A 1 90 ? -14.575 7.346 12.352 1.00 52.97 90 GLU A C 1
ATOM 683 O O . GLU A 1 90 ? -13.731 6.469 12.525 1.00 52.97 90 GLU A O 1
ATOM 688 N N . GLY A 1 91 ? -14.433 8.309 11.434 1.00 53.47 91 GLY A N 1
ATOM 689 C CA . GLY A 1 91 ? -13.349 8.442 10.459 1.00 53.47 91 GLY A CA 1
ATOM 690 C C . GLY A 1 91 ? -11.962 8.652 11.067 1.00 53.47 91 GLY A C 1
ATOM 691 O O . GLY A 1 91 ? -11.420 9.756 11.039 1.00 53.47 91 GLY A O 1
ATOM 692 N N . ASN A 1 92 ? -11.363 7.566 11.547 1.00 65.50 92 ASN A N 1
ATOM 693 C CA . ASN A 1 92 ? -9.953 7.476 11.924 1.00 65.50 92 ASN A CA 1
ATOM 694 C C . ASN A 1 92 ? -9.083 6.921 10.784 1.00 65.50 92 ASN A C 1
ATOM 696 O O . ASN A 1 92 ? -8.001 6.376 11.025 1.00 65.50 92 ASN A O 1
ATOM 700 N N . GLY A 1 93 ? -9.552 7.061 9.543 1.00 74.88 93 GLY A N 1
ATOM 701 C CA . GLY A 1 93 ? -8.842 6.646 8.348 1.00 74.88 93 GLY A CA 1
ATOM 702 C C . GLY A 1 93 ? -7.431 7.208 8.281 1.00 74.88 93 GLY A C 1
ATOM 703 O O . GLY A 1 93 ? -7.206 8.414 8.415 1.00 74.88 93 GLY A O 1
ATOM 704 N N . LYS A 1 94 ? -6.458 6.330 8.038 1.00 86.88 94 LYS A N 1
ATOM 705 C CA . LYS A 1 94 ? -5.051 6.706 7.879 1.00 86.88 94 LYS A CA 1
ATOM 706 C C . LYS A 1 94 ? -4.694 6.711 6.395 1.00 86.88 94 LYS A C 1
ATOM 708 O O . LYS A 1 94 ? -4.835 5.699 5.709 1.00 86.88 94 LYS A O 1
ATOM 713 N N . PHE A 1 95 ? -4.177 7.839 5.906 1.00 91.19 95 PHE A N 1
ATOM 714 C CA . PHE A 1 95 ? -3.475 7.876 4.622 1.00 91.19 95 PHE A CA 1
ATOM 715 C C . PHE A 1 95 ? -2.127 7.166 4.752 1.00 91.19 95 PHE A C 1
ATOM 717 O O . PHE A 1 95 ? -1.363 7.420 5.686 1.00 91.19 95 PHE A O 1
ATOM 724 N N . VAL A 1 96 ? -1.835 6.282 3.805 1.00 93.25 96 VAL A N 1
ATOM 725 C CA . VAL A 1 96 ? -0.601 5.510 3.757 1.00 93.25 96 VAL A CA 1
ATOM 726 C C . VAL A 1 96 ? 0.021 5.652 2.376 1.00 93.25 96 VAL A C 1
ATOM 728 O O . VAL A 1 96 ? -0.630 5.466 1.348 1.00 93.25 96 VAL A O 1
ATOM 731 N N . CYS A 1 97 ? 1.320 5.934 2.372 1.00 94.94 97 CYS A N 1
ATOM 732 C CA . CYS A 1 97 ? 2.158 5.847 1.191 1.00 94.94 97 CYS A CA 1
ATOM 733 C C . CYS A 1 97 ? 3.220 4.773 1.408 1.00 94.94 97 CYS A C 1
ATOM 735 O O . CYS A 1 97 ? 3.959 4.820 2.392 1.00 94.94 97 CYS A O 1
ATOM 737 N N . ILE A 1 98 ? 3.341 3.830 0.478 1.00 95.19 98 ILE A N 1
ATOM 738 C CA . ILE A 1 98 ? 4.421 2.841 0.488 1.00 95.19 98 ILE A CA 1
ATOM 739 C C . ILE A 1 98 ? 5.185 2.838 -0.828 1.00 95.19 98 ILE A C 1
ATOM 741 O O . ILE A 1 98 ? 4.696 3.235 -1.885 1.00 95.19 98 ILE A O 1
ATOM 745 N N . THR A 1 99 ? 6.399 2.313 -0.753 1.00 94.69 99 THR A N 1
ATOM 746 C CA . THR A 1 99 ? 7.179 1.898 -1.909 1.00 94.69 99 THR A CA 1
ATOM 747 C C . THR A 1 99 ? 7.314 0.386 -1.909 1.00 94.69 99 THR A C 1
ATOM 749 O O . THR A 1 99 ? 7.638 -0.218 -0.883 1.00 94.69 99 THR A O 1
ATOM 752 N N . VAL A 1 100 ? 7.079 -0.218 -3.069 1.00 94.44 100 VAL A N 1
ATOM 753 C CA . VAL A 1 100 ? 7.264 -1.647 -3.313 1.00 94.44 100 VAL A CA 1
ATOM 754 C C . VAL A 1 100 ? 8.322 -1.782 -4.394 1.00 94.44 100 VAL A C 1
ATOM 756 O O . VAL A 1 100 ? 8.112 -1.395 -5.539 1.00 94.44 100 VAL A O 1
ATOM 759 N N . TRP A 1 101 ? 9.494 -2.288 -4.032 1.00 93.75 101 TRP A N 1
ATOM 760 C CA . TRP A 1 101 ? 10.590 -2.481 -4.973 1.00 93.75 101 TRP A CA 1
ATOM 761 C C . TRP A 1 101 ? 10.704 -3.955 -5.351 1.00 93.75 101 TRP A C 1
ATOM 763 O O . TRP A 1 101 ? 11.162 -4.780 -4.551 1.00 93.75 101 TRP A O 1
ATOM 773 N N . SER A 1 102 ? 10.285 -4.262 -6.578 1.00 91.19 102 SER A N 1
ATOM 774 C CA . SER A 1 102 ? 10.413 -5.580 -7.191 1.00 91.19 102 SER A CA 1
ATOM 775 C C . SER A 1 102 ? 11.719 -5.697 -7.968 1.00 91.19 102 SER A C 1
ATOM 777 O O . SER A 1 102 ? 12.149 -4.774 -8.664 1.00 91.19 102 SER A O 1
ATOM 779 N N . ARG A 1 103 ? 12.345 -6.869 -7.858 1.00 88.88 103 ARG A N 1
ATOM 780 C CA . ARG A 1 103 ? 13.506 -7.284 -8.648 1.00 88.88 103 ARG A CA 1
ATOM 781 C C . ARG A 1 103 ? 13.342 -8.749 -9.032 1.00 88.88 103 ARG A C 1
ATOM 783 O O . ARG A 1 103 ? 14.163 -9.572 -8.639 1.00 88.88 103 ARG A O 1
ATOM 790 N N . GLY A 1 104 ? 12.276 -9.068 -9.769 1.00 78.44 104 GLY A N 1
ATOM 791 C CA . GLY A 1 104 ? 11.912 -10.450 -10.119 1.00 78.44 104 GLY A CA 1
ATOM 792 C C . GLY A 1 104 ? 13.028 -11.276 -10.783 1.00 78.44 104 GLY A C 1
ATOM 793 O O . GLY A 1 104 ? 13.029 -12.497 -10.701 1.00 78.44 104 GLY A O 1
ATOM 794 N N . TRP A 1 105 ? 14.049 -10.638 -11.365 1.00 79.44 105 TRP A N 1
ATOM 795 C CA . TRP A 1 105 ? 15.233 -11.325 -11.905 1.00 79.44 105 TRP A CA 1
ATOM 796 C C . TRP A 1 105 ? 16.219 -11.854 -10.850 1.00 79.44 105 TRP A C 1
ATOM 798 O O . TRP A 1 105 ? 17.163 -12.552 -11.205 1.00 79.44 105 TRP A O 1
ATOM 808 N N . LEU A 1 106 ? 16.055 -11.514 -9.567 1.00 81.38 106 LEU A N 1
ATOM 809 C CA . LEU A 1 106 ? 16.880 -12.037 -8.468 1.00 81.38 106 LEU A CA 1
ATOM 810 C C . LEU A 1 106 ? 16.316 -13.335 -7.853 1.00 81.38 106 LEU A C 1
ATOM 812 O O . LEU A 1 106 ? 16.793 -13.750 -6.796 1.00 81.38 106 LEU A O 1
ATOM 816 N N . GLY A 1 107 ? 15.339 -13.980 -8.504 1.00 74.88 107 GLY A N 1
ATOM 817 C CA . GLY A 1 107 ? 14.702 -15.225 -8.054 1.00 74.88 107 GLY A CA 1
ATOM 818 C C . GLY A 1 107 ? 13.523 -14.989 -7.104 1.00 74.88 107 GLY A C 1
ATOM 819 O O . GLY A 1 107 ? 12.925 -13.916 -7.125 1.00 74.88 107 GLY A O 1
ATOM 820 N N . ASP A 1 108 ? 13.228 -15.965 -6.235 1.00 67.81 108 ASP A N 1
ATOM 821 C CA . ASP A 1 108 ? 12.085 -16.000 -5.291 1.00 67.81 108 ASP A CA 1
ATOM 822 C C . ASP A 1 108 ? 12.126 -14.941 -4.161 1.00 67.81 108 ASP A C 1
ATOM 824 O O . ASP A 1 108 ? 11.533 -15.107 -3.091 1.00 67.81 108 ASP A O 1
ATOM 828 N N . GLN A 1 109 ? 12.839 -13.829 -4.348 1.00 77.56 109 GLN A N 1
ATOM 829 C CA . GLN A 1 109 ? 12.862 -12.754 -3.364 1.00 77.56 109 GLN A CA 1
ATOM 830 C C . GLN A 1 109 ? 11.526 -12.011 -3.363 1.00 77.56 109 GLN A C 1
ATOM 832 O O . GLN A 1 109 ? 11.152 -11.374 -4.345 1.00 77.56 109 GLN A O 1
ATOM 837 N N . SER A 1 110 ? 10.843 -12.023 -2.216 1.00 83.69 110 SER A N 1
ATOM 838 C CA . SER A 1 110 ? 9.696 -11.147 -1.975 1.00 83.69 110 SER A CA 1
ATOM 839 C C . SER A 1 110 ? 10.067 -9.674 -2.202 1.00 83.69 110 SER A C 1
ATOM 841 O O . SER A 1 110 ? 11.198 -9.262 -1.899 1.00 83.69 110 SER A O 1
ATOM 843 N N . PRO A 1 111 ? 9.123 -8.858 -2.699 1.00 91.62 111 PRO A N 1
ATOM 844 C CA . PRO A 1 111 ? 9.370 -7.448 -2.945 1.00 91.62 111 PRO A CA 1
ATOM 845 C C . PRO A 1 111 ? 9.749 -6.724 -1.650 1.00 91.62 111 PRO A C 1
ATOM 847 O O . PRO A 1 111 ? 9.295 -7.054 -0.550 1.00 91.62 111 PRO A O 1
ATOM 850 N N . LYS A 1 112 ? 10.602 -5.706 -1.772 1.00 92.81 112 LYS A N 1
ATOM 851 C CA . LYS A 1 112 ? 10.997 -4.878 -0.629 1.00 92.81 112 LYS A CA 1
ATOM 852 C C . LYS A 1 112 ? 9.972 -3.776 -0.422 1.00 92.81 1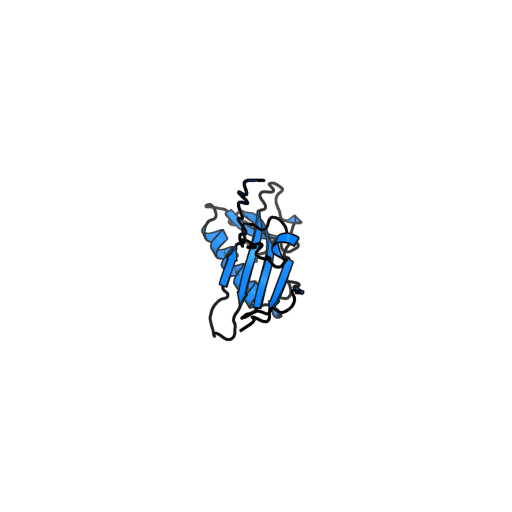12 LYS A C 1
ATOM 854 O O . LYS A 1 112 ? 9.803 -2.932 -1.295 1.00 92.81 112 LYS A O 1
ATOM 859 N N . VAL A 1 113 ? 9.352 -3.763 0.751 1.00 95.25 113 VAL A N 1
ATOM 860 C CA . VAL A 1 113 ? 8.289 -2.819 1.112 1.00 95.25 113 VAL A CA 1
ATOM 861 C C . VAL A 1 113 ? 8.797 -1.813 2.141 1.00 95.25 113 VAL A C 1
ATOM 863 O O . VAL A 1 113 ? 9.404 -2.218 3.138 1.00 95.25 113 VAL A O 1
ATOM 866 N N . LYS A 1 114 ? 8.546 -0.519 1.920 1.00 94.81 114 LYS A N 1
ATOM 867 C CA . LYS A 1 114 ? 8.844 0.562 2.878 1.00 94.81 114 LYS A CA 1
ATOM 868 C C . LYS A 1 114 ? 7.712 1.582 2.917 1.00 94.81 114 LYS A C 1
ATOM 870 O O . LYS A 1 114 ? 7.264 2.009 1.858 1.00 94.81 114 LYS A O 1
ATOM 875 N N . GLU A 1 115 ? 7.313 2.000 4.113 1.00 93.62 115 GLU A N 1
ATOM 876 C CA . GLU A 1 115 ? 6.419 3.148 4.309 1.00 93.62 115 GLU A CA 1
ATOM 877 C C . GLU A 1 115 ? 7.172 4.453 4.039 1.00 93.62 115 GLU A C 1
ATOM 879 O O . GLU A 1 115 ? 8.368 4.563 4.317 1.00 93.62 115 GLU A O 1
ATOM 884 N N . ASN A 1 116 ? 6.470 5.419 3.463 1.00 91.88 116 ASN A N 1
ATOM 885 C CA . ASN A 1 116 ? 6.946 6.766 3.224 1.00 91.88 116 ASN A CA 1
ATOM 886 C C . ASN A 1 116 ? 6.134 7.734 4.088 1.00 91.88 116 ASN A C 1
ATOM 888 O O . ASN A 1 116 ? 5.093 8.232 3.667 1.00 91.88 116 ASN A O 1
ATOM 892 N N . GLU A 1 117 ? 6.625 7.981 5.300 1.00 88.19 117 GLU A N 1
ATOM 893 C CA . GLU A 1 117 ? 5.955 8.818 6.303 1.00 88.19 117 GLU A CA 1
ATOM 894 C C . GLU A 1 117 ? 5.985 10.320 5.954 1.00 88.19 117 GLU A C 1
ATOM 896 O O . GLU A 1 117 ? 5.246 11.108 6.539 1.00 88.19 117 GLU A O 1
ATOM 901 N N . GLU A 1 118 ? 6.819 10.734 4.992 1.00 87.31 118 GLU A N 1
ATOM 902 C CA . GLU A 1 118 ? 6.913 12.132 4.548 1.00 87.31 118 GLU A CA 1
ATOM 903 C C . GLU A 1 118 ? 5.811 12.512 3.548 1.00 87.31 118 GLU A C 1
ATOM 905 O O . GLU A 1 118 ? 5.504 13.696 3.386 1.00 87.31 118 GLU A O 1
ATOM 910 N N . ALA A 1 119 ? 5.216 11.527 2.866 1.00 87.25 119 ALA A N 1
ATOM 911 C CA . ALA A 1 119 ? 4.135 11.760 1.918 1.00 87.25 119 ALA A CA 1
ATOM 912 C C . ALA A 1 119 ? 2.832 12.062 2.667 1.00 87.25 119 ALA A C 1
ATOM 914 O O . ALA A 1 119 ? 2.347 11.254 3.456 1.00 87.25 119 ALA A O 1
ATOM 915 N N . LYS A 1 120 ? 2.253 13.232 2.392 1.00 87.62 120 LYS A N 1
ATOM 916 C CA . LYS A 1 120 ? 1.048 13.731 3.077 1.00 87.62 120 LYS A CA 1
ATOM 917 C C . LYS A 1 120 ? -0.231 13.516 2.275 1.00 87.62 120 LYS A C 1
ATOM 919 O O . LYS A 1 120 ? -1.323 13.601 2.824 1.00 87.62 120 LYS A O 1
ATOM 924 N N . ASP A 1 121 ? -0.085 13.264 0.982 1.00 89.94 121 ASP A N 1
ATOM 925 C CA . ASP A 1 121 ? -1.176 13.150 0.024 1.00 89.94 121 ASP A CA 1
ATOM 926 C C . ASP A 1 121 ? -0.772 12.280 -1.176 1.00 89.94 121 ASP A C 1
ATOM 928 O O . ASP A 1 121 ? 0.408 11.958 -1.371 1.00 89.94 121 ASP A O 1
ATOM 932 N N . VAL A 1 122 ? -1.761 11.915 -1.996 1.00 88.38 122 VAL A N 1
ATOM 933 C CA . VAL A 1 122 ? -1.588 11.053 -3.174 1.00 88.38 122 VAL A CA 1
ATOM 934 C C . VAL A 1 122 ? -0.539 11.611 -4.139 1.00 88.38 122 VAL A C 1
ATOM 936 O O . VAL A 1 122 ? 0.335 10.875 -4.591 1.00 88.38 122 VAL A O 1
ATOM 939 N N . GLU A 1 123 ? -0.569 12.909 -4.438 1.00 89.38 123 GLU A N 1
ATOM 940 C CA . GLU A 1 123 ? 0.366 13.521 -5.386 1.00 89.38 123 GLU A CA 1
ATOM 941 C C . GLU A 1 123 ? 1.806 13.464 -4.867 1.00 89.38 123 GLU A C 1
ATOM 943 O O . GLU A 1 123 ? 2.715 13.091 -5.612 1.00 89.38 123 GLU A O 1
ATOM 948 N N . SER A 1 124 ? 2.018 13.786 -3.587 1.00 89.81 124 SER A N 1
ATOM 949 C CA . SER A 1 124 ? 3.333 13.685 -2.939 1.00 89.81 124 SER A CA 1
ATOM 950 C C . SER A 1 124 ? 3.849 12.242 -2.872 1.00 89.81 124 SER A C 1
ATOM 952 O O . SER A 1 124 ? 5.055 12.011 -2.958 1.00 89.81 124 SER A O 1
ATOM 954 N N . CYS A 1 125 ? 2.942 11.265 -2.770 1.00 91.62 125 CYS A N 1
ATOM 955 C CA . CYS A 1 125 ? 3.288 9.851 -2.735 1.00 91.62 125 CYS A CA 1
ATOM 956 C C . CYS A 1 125 ? 3.711 9.318 -4.109 1.00 91.62 125 CYS A C 1
ATOM 958 O O . CYS A 1 125 ? 4.706 8.598 -4.214 1.00 91.62 125 CYS A O 1
ATOM 960 N N . LEU A 1 126 ? 2.955 9.659 -5.161 1.00 89.69 126 LEU A N 1
ATOM 961 C CA . LEU A 1 126 ? 3.105 9.059 -6.491 1.00 89.69 126 LEU A CA 1
ATOM 962 C C . LEU A 1 126 ? 4.216 9.684 -7.341 1.00 89.69 126 LEU A C 1
ATOM 964 O O . LEU A 1 126 ? 4.619 9.084 -8.344 1.00 89.69 126 LEU A O 1
ATOM 968 N N . LYS A 1 127 ? 4.707 10.869 -6.972 1.00 82.69 127 LYS A N 1
ATOM 969 C CA . LYS A 1 127 ? 5.813 11.541 -7.663 1.00 82.69 127 LYS A CA 1
ATOM 970 C C . LYS A 1 127 ? 7.163 10.934 -7.296 1.00 82.69 127 LYS A C 1
ATOM 972 O O . LYS A 1 127 ? 7.335 10.255 -6.282 1.00 82.69 127 LYS A O 1
ATOM 977 N N . GLU A 1 128 ? 8.154 11.204 -8.137 1.00 67.06 128 GLU A N 1
ATOM 978 C CA . GLU A 1 128 ? 9.545 11.025 -7.748 1.00 67.06 128 GLU A CA 1
ATOM 979 C C . GLU A 1 128 ? 9.782 11.877 -6.502 1.00 67.06 128 GLU A C 1
ATOM 981 O O . GLU A 1 128 ? 9.627 13.098 -6.541 1.00 67.06 128 GLU A O 1
ATOM 986 N N . GLN A 1 129 ? 10.179 11.245 -5.396 1.00 53.88 129 GLN A N 1
ATOM 987 C CA . GLN A 1 129 ? 10.921 11.977 -4.385 1.00 53.88 129 GLN A CA 1
ATOM 988 C C . GLN A 1 129 ? 12.261 12.340 -5.020 1.00 53.88 129 GLN A C 1
ATOM 990 O O . GLN A 1 129 ? 13.244 11.604 -4.915 1.00 53.88 129 GLN A O 1
ATOM 995 N N . LEU A 1 130 ? 12.271 13.460 -5.746 1.00 42.53 130 LEU A N 1
ATOM 996 C CA . LEU A 1 130 ? 13.470 14.244 -5.955 1.00 42.53 130 LEU A CA 1
ATOM 997 C C . LEU A 1 130 ? 14.042 14.439 -4.557 1.00 42.53 130 LEU A C 1
ATOM 999 O O . LEU A 1 130 ? 13.489 15.169 -3.740 1.00 42.53 130 LEU A O 1
ATOM 1003 N N . HIS A 1 131 ? 15.114 13.713 -4.253 1.00 37.12 131 HIS A N 1
ATOM 1004 C CA . HIS A 1 131 ? 15.973 14.091 -3.154 1.00 37.12 131 HIS A CA 1
ATOM 1005 C C . HIS A 1 131 ? 16.400 15.528 -3.442 1.00 37.12 131 HIS A C 1
ATOM 1007 O O . HIS A 1 131 ? 17.356 15.753 -4.183 1.00 37.12 131 HIS A O 1
ATOM 1013 N N . GLU A 1 132 ? 15.749 16.507 -2.823 1.00 34.03 132 GLU A N 1
ATOM 1014 C CA . GLU A 1 132 ? 16.338 17.823 -2.641 1.00 34.03 132 GLU A CA 1
ATOM 1015 C C . GLU A 1 132 ? 17.415 17.697 -1.553 1.00 34.03 132 GLU A C 1
ATOM 1017 O O . GLU A 1 132 ? 17.351 18.252 -0.465 1.00 34.03 132 GLU A O 1
ATOM 1022 N N . LYS A 1 133 ? 18.440 16.890 -1.842 1.00 38.59 133 LYS A N 1
ATOM 1023 C CA . LYS A 1 133 ? 19.746 16.976 -1.197 1.00 38.59 133 LYS A CA 1
ATOM 1024 C C . LYS A 1 133 ? 20.658 17.773 -2.118 1.00 38.59 133 LYS A C 1
ATOM 1026 O O . LYS A 1 133 ? 21.701 17.286 -2.537 1.00 38.59 133 LYS A O 1
ATOM 1031 N N . SER A 1 134 ? 20.280 19.014 -2.418 1.00 36.38 134 SER A N 1
ATOM 1032 C CA . SER A 1 134 ? 21.255 20.004 -2.873 1.00 36.38 134 SER A CA 1
ATOM 1033 C C . SER A 1 134 ? 21.854 20.680 -1.644 1.00 36.38 134 SER A C 1
ATOM 1035 O O . SER A 1 134 ? 21.511 21.803 -1.293 1.00 36.38 134 SER A O 1
ATOM 1037 N N . ASN A 1 135 ? 22.747 19.968 -0.954 1.00 43.59 135 ASN A N 1
ATOM 1038 C CA . ASN A 1 135 ? 23.711 20.614 -0.075 1.00 43.59 135 ASN A CA 1
ATOM 1039 C C . ASN A 1 135 ? 25.094 20.499 -0.715 1.00 43.59 135 ASN A C 1
ATOM 1041 O O . ASN A 1 135 ? 25.763 19.480 -0.561 1.00 43.59 135 ASN A O 1
ATOM 1045 N N . HIS A 1 136 ? 25.504 21.547 -1.432 1.00 39.56 136 HIS A N 1
ATOM 1046 C CA . HIS A 1 136 ? 26.904 21.884 -1.697 1.00 39.56 136 HIS A CA 1
ATOM 1047 C C . HIS A 1 136 ? 27.078 23.410 -1.604 1.00 39.56 136 HIS A C 1
ATOM 1049 O O . HIS A 1 136 ? 26.988 24.152 -2.573 1.00 39.56 136 HIS A O 1
ATOM 1055 N N . GLN A 1 137 ? 27.245 23.871 -0.366 1.00 42.97 137 GLN A N 1
ATOM 1056 C CA . GLN A 1 137 ? 28.365 24.698 0.089 1.00 42.97 137 GLN A CA 1
ATOM 1057 C C . GLN A 1 137 ? 29.037 25.650 -0.925 1.00 42.97 137 GLN A C 1
ATOM 1059 O O . GLN A 1 137 ? 29.871 25.243 -1.727 1.00 42.97 137 GLN A O 1
ATOM 1064 N N . ALA A 1 138 ? 28.852 26.955 -0.706 1.00 35.59 138 ALA A N 1
ATOM 1065 C CA . ALA A 1 138 ? 29.899 27.949 -0.937 1.00 35.59 138 ALA A CA 1
ATOM 1066 C C . ALA A 1 138 ? 29.870 29.017 0.170 1.00 35.59 138 ALA A C 1
ATOM 1068 O O . ALA A 1 138 ? 29.292 30.091 0.033 1.00 35.59 138 ALA A O 1
ATOM 1069 N N . LYS A 1 139 ? 30.544 28.721 1.290 1.00 44.97 139 LYS A N 1
ATOM 1070 C CA . LYS A 1 139 ? 31.133 29.764 2.139 1.00 44.97 139 LYS A CA 1
ATOM 1071 C C . LYS A 1 139 ? 32.195 30.488 1.304 1.00 44.97 139 LYS A C 1
ATOM 1073 O O . LYS A 1 139 ? 33.181 29.867 0.916 1.00 44.97 139 LYS A O 1
ATOM 1078 N N . ARG A 1 140 ? 32.057 31.799 1.117 1.00 37.72 140 ARG A N 1
ATOM 1079 C CA . ARG A 1 140 ? 33.207 32.707 1.014 1.00 37.72 140 ARG A CA 1
ATOM 1080 C C . ARG A 1 140 ? 32.988 33.875 1.976 1.00 37.72 140 ARG A C 1
ATOM 1082 O O . ARG A 1 140 ? 32.043 34.630 1.775 1.00 37.72 140 ARG A O 1
ATOM 1089 N N . PRO A 1 141 ? 33.830 34.048 3.006 1.00 44.72 141 PRO A N 1
ATOM 1090 C CA . PRO A 1 141 ? 33.990 35.341 3.643 1.00 44.72 141 PRO A CA 1
ATOM 1091 C C . PRO A 1 141 ? 34.900 36.186 2.744 1.00 44.72 141 PRO A C 1
ATOM 1093 O O . PRO A 1 141 ? 36.042 35.804 2.502 1.00 44.72 141 PRO A O 1
ATOM 1096 N N . HIS A 1 142 ? 34.420 37.322 2.240 1.00 42.09 142 HIS A N 1
ATOM 1097 C CA . HIS A 1 142 ? 35.324 38.352 1.730 1.00 42.09 142 HIS A CA 1
ATOM 1098 C C . HIS A 1 142 ? 35.565 39.360 2.849 1.00 42.09 142 HIS A C 1
ATOM 1100 O O . HIS A 1 142 ? 34.812 40.308 3.041 1.00 42.09 142 HIS A O 1
ATOM 1106 N N . ASN A 1 143 ? 36.622 39.095 3.615 1.00 46.16 143 ASN A N 1
ATOM 1107 C CA . ASN A 1 143 ? 37.375 40.148 4.273 1.00 46.16 143 ASN A CA 1
ATOM 1108 C C . ASN A 1 143 ? 38.312 40.754 3.214 1.00 46.16 143 ASN A C 1
ATOM 1110 O O . ASN A 1 143 ? 38.945 40.013 2.460 1.00 46.16 143 ASN A O 1
ATOM 1114 N N . GLY A 1 144 ? 38.366 42.078 3.130 1.00 43.66 144 GLY A N 1
ATOM 1115 C CA . GLY A 1 144 ? 39.167 42.812 2.154 1.00 43.66 144 GLY A CA 1
ATOM 1116 C C . GLY A 1 144 ? 39.268 44.278 2.549 1.00 43.66 144 GLY A C 1
ATOM 1117 O O . GLY A 1 144 ? 38.435 45.090 2.169 1.00 43.66 144 GLY A O 1
ATOM 1118 N N . GLN A 1 145 ? 40.272 44.562 3.372 1.00 48.00 145 GLN A N 1
ATOM 1119 C CA . GLN A 1 145 ? 40.767 45.877 3.771 1.00 48.00 145 GLN A CA 1
ATOM 1120 C C . GLN A 1 145 ? 41.365 46.685 2.599 1.00 48.00 145 GLN A C 1
ATOM 1122 O O . GLN A 1 145 ? 41.946 46.101 1.692 1.00 48.00 145 GLN A O 1
ATOM 1127 N N . HIS A 1 146 ? 41.336 48.016 2.772 1.00 39.53 146 HIS A N 1
ATOM 1128 C CA . HIS A 1 146 ? 42.257 49.051 2.262 1.00 39.53 146 HIS A CA 1
ATOM 1129 C C . HIS A 1 146 ? 42.333 49.321 0.745 1.00 39.53 146 HIS A C 1
ATOM 1131 O O . HIS A 1 146 ? 42.889 48.542 -0.020 1.00 39.53 146 HIS A O 1
ATOM 1137 N N . THR A 1 147 ? 41.929 50.528 0.333 1.00 46.12 147 THR A N 1
ATOM 1138 C CA . THR A 1 147 ? 42.837 51.687 0.148 1.00 46.12 147 THR A CA 1
ATOM 1139 C C . THR A 1 147 ? 42.054 52.989 0.238 1.00 46.12 147 THR A C 1
ATOM 1141 O O . THR A 1 147 ? 40.843 52.956 -0.075 1.00 46.12 147 THR A O 1
#

Organism: Stylophora pistillata (NCBI:txid50429)

Secondary structure (DSSP, 8-state):
----PPPEEEE-TT-TTT-HHHHHHHHHHHHHHHTTS-TTEEEEEEGGG-EEEEEEESEEEEEEEEEEEEEEGGG--SSSEE-GGGS-S---PEEEEEEEEE-GGGSSPPPEEEE-TT--SHHHHHS--------------------

Radius of gyration: 20.68 Å; chains: 1; bounding box: 63×68×37 Å

InterPro domains:
  IPR000010 Cystatin domain [SM00043] (3-119)
  IPR000010 Cystatin domain [cd00042] (6-108)
  IPR046350 Cystatin superfamily [SSF54403] (4-106)

Sequence (147 aa):
MPVMTGGISRIDPEDSAEYPDLQKGVEIFMDKLNAKANAGTVYKLVCERIQASKQVVQGVLYRVAFSVEPVDKEMAEGGYCIKSDDITAEGNGKFVCITVWSRGWLGDQSPKVKENEEAKDVESCLKEQLHEKSNHQAKRPHNGQHT

Foldseek 3Di:
DDWDKADKDKDDVVPCVVCVLVVLQVVVVQVVVQVPD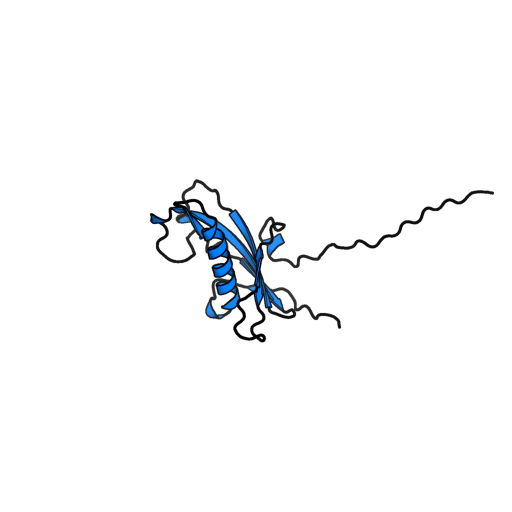DVFKGKAWANVFWIWMWMDTLFIKIKIKTKIDIDGPVPPPDDRHDHPVPHDPPPPIDIWIKIWGGNCVVPPDRTDIDTDPVQPDPVSRHDPPPPPPPDDDDDDDDDDDDD

pLDDT: mean 76.88, std 17.68, range [34.03, 95.25]